Protein AF-A0A8T6USP2-F1 (afdb_monomer)

pLDDT: mean 74.11, std 10.58, range [48.44, 91.0]

Sequence (54 aa):
MYAVWVKLGETLPWIELEGEFETREEARKAAKEIFNNTDMKIVRISEKERKAAT

Structure (mmCIF, N/CA/C/O backbone):
data_AF-A0A8T6USP2-F1
#
_entry.id   AF-A0A8T6USP2-F1
#
loop_
_atom_site.group_PDB
_atom_site.id
_atom_site.type_symbol
_atom_site.label_atom_id
_atom_site.label_alt_id
_atom_site.label_comp_id
_atom_site.label_asym_id
_atom_site.label_entity_id
_atom_site.label_seq_id
_atom_site.pdbx_PDB_ins_code
_atom_site.Cartn_x
_atom_site.Cartn_y
_atom_site.Cartn_z
_atom_site.occupancy
_atom_site.B_iso_or_equiv
_atom_site.auth_seq_id
_atom_site.auth_comp_id
_atom_site.auth_asym_id
_atom_site.auth_atom_id
_atom_site.pdbx_PDB_model_num
ATOM 1 N N . MET A 1 1 ? -9.970 13.150 7.922 1.00 77.75 1 MET A N 1
ATOM 2 C CA . MET A 1 1 ? -9.498 12.322 6.800 1.00 77.75 1 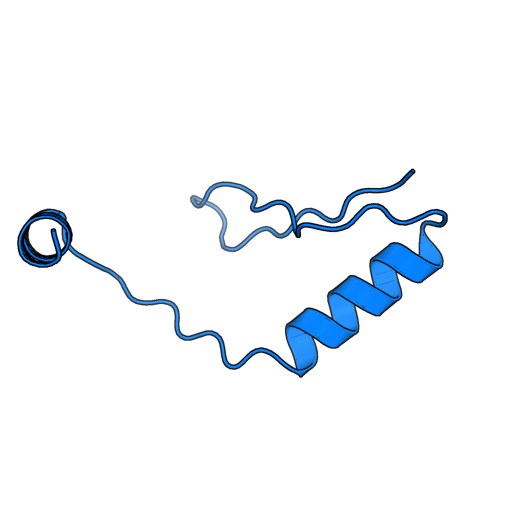MET A CA 1
ATOM 3 C C . MET A 1 1 ? -8.087 11.853 7.066 1.00 77.75 1 MET A C 1
ATOM 5 O O . MET A 1 1 ? -7.252 12.642 7.500 1.00 77.75 1 MET A O 1
ATOM 9 N N . TYR A 1 2 ? -7.853 10.573 6.822 1.00 78.38 2 TYR A N 1
ATOM 10 C CA . TYR A 1 2 ? -6.574 9.892 6.935 1.00 78.38 2 TYR A CA 1
ATOM 11 C C . TYR A 1 2 ? -6.2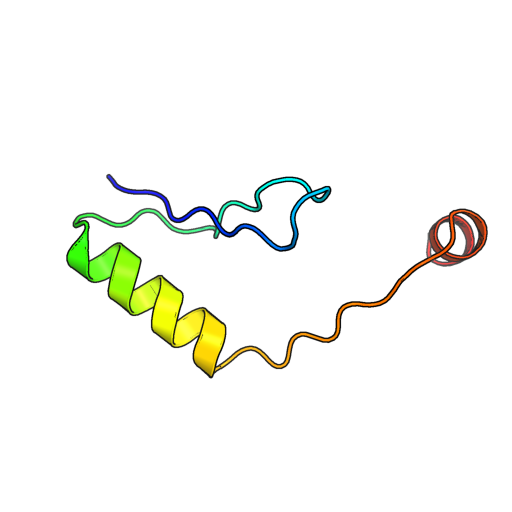18 9.303 5.572 1.00 78.38 2 TYR A C 1
ATOM 13 O O . TYR A 1 2 ? -7.100 8.816 4.870 1.00 78.38 2 TYR A O 1
ATOM 21 N N . ALA A 1 3 ? -4.931 9.323 5.242 1.00 80.38 3 ALA A N 1
ATOM 22 C CA . ALA A 1 3 ? -4.366 8.668 4.070 1.00 80.38 3 ALA A CA 1
ATOM 23 C C . ALA A 1 3 ? -3.397 7.569 4.514 1.00 80.38 3 ALA A C 1
ATOM 25 O O . ALA A 1 3 ? -2.781 7.666 5.584 1.00 80.38 3 ALA A O 1
ATOM 26 N N . VAL A 1 4 ? -3.249 6.524 3.702 1.00 81.06 4 VAL A N 1
ATOM 27 C CA . VAL A 1 4 ? -2.323 5.420 3.980 1.00 81.06 4 VAL A CA 1
ATOM 28 C C . VAL A 1 4 ? -1.142 5.500 3.032 1.00 81.06 4 VAL A C 1
ATOM 30 O O . VAL A 1 4 ? -1.300 5.437 1.820 1.00 81.06 4 VAL A O 1
ATOM 33 N N . TRP A 1 5 ? 0.053 5.571 3.609 1.00 79.25 5 TRP A N 1
ATOM 34 C CA . TRP A 1 5 ? 1.302 5.580 2.863 1.00 79.25 5 TRP A CA 1
ATOM 35 C C . TRP A 1 5 ? 2.055 4.277 3.084 1.00 79.25 5 TRP A C 1
ATOM 37 O O . TRP A 1 5 ? 2.246 3.824 4.216 1.00 79.25 5 TRP A O 1
ATOM 47 N N . 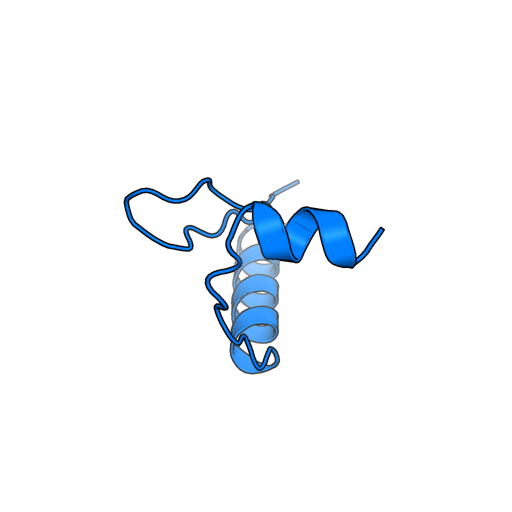VAL A 1 6 ? 2.505 3.687 1.985 1.00 78.50 6 VAL A N 1
ATOM 48 C CA . VAL A 1 6 ? 3.211 2.415 1.944 1.00 78.50 6 VAL A CA 1
ATOM 49 C C . VAL A 1 6 ? 4.632 2.645 1.464 1.00 78.50 6 VAL A C 1
ATOM 51 O O . VAL A 1 6 ? 4.871 3.201 0.393 1.00 78.50 6 VAL A O 1
ATOM 54 N N . LYS A 1 7 ? 5.593 2.166 2.253 1.00 77.81 7 LYS A N 1
ATOM 55 C CA . LYS A 1 7 ? 6.997 2.127 1.859 1.00 77.81 7 LYS A CA 1
ATOM 56 C C . LYS A 1 7 ? 7.305 0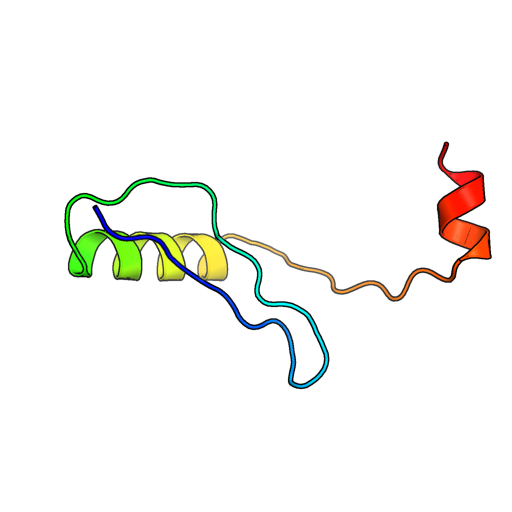.774 1.226 1.00 77.81 7 LYS A C 1
ATOM 58 O O . LYS A 1 7 ? 7.237 -0.246 1.903 1.00 77.81 7 LYS A O 1
ATOM 63 N N . LEU A 1 8 ? 7.673 0.771 -0.054 1.00 70.12 8 LEU A N 1
ATOM 64 C CA . LEU A 1 8 ? 8.021 -0.457 -0.784 1.00 70.12 8 LEU A CA 1
ATOM 65 C C . LEU A 1 8 ? 9.478 -0.911 -0.592 1.00 70.12 8 LEU A C 1
ATOM 67 O O . LEU A 1 8 ? 9.834 -2.029 -0.951 1.00 70.12 8 LEU A O 1
ATOM 71 N N . GLY A 1 9 ? 10.338 -0.045 -0.060 1.00 65.44 9 GLY A N 1
ATOM 72 C CA . GLY A 1 9 ? 11.755 -0.322 0.153 1.00 65.44 9 GLY A CA 1
ATOM 73 C C . GLY A 1 9 ? 12.489 0.918 0.649 1.00 65.44 9 GLY A C 1
ATOM 74 O O . GLY A 1 9 ? 11.927 2.010 0.674 1.00 65.44 9 GLY A O 1
ATOM 75 N N . GLU A 1 10 ? 13.743 0.772 1.068 1.00 69.75 10 GLU A N 1
ATOM 76 C CA . GLU A 1 10 ? 14.513 1.884 1.646 1.00 69.75 10 GLU A CA 1
ATOM 77 C C . GLU A 1 10 ? 14.829 3.002 0.650 1.00 69.75 10 GLU A C 1
ATOM 79 O O . GLU A 1 10 ? 14.876 4.164 1.045 1.00 69.75 10 GLU A O 1
ATOM 84 N N . THR A 1 11 ? 14.990 2.653 -0.627 1.00 73.12 11 THR A N 1
ATOM 85 C CA . THR A 1 11 ? 15.360 3.565 -1.719 1.00 73.12 11 THR A CA 1
ATOM 86 C C . THR A 1 11 ? 14.210 3.869 -2.679 1.00 73.12 11 THR A C 1
ATOM 88 O O . THR A 1 11 ? 14.392 4.620 -3.635 1.00 73.12 11 THR A O 1
ATOM 91 N N . LEU A 1 12 ? 13.034 3.277 -2.453 1.00 75.50 12 LEU A N 1
ATOM 92 C CA . LEU A 1 12 ? 11.855 3.471 -3.293 1.00 75.50 12 LEU A CA 1
ATOM 93 C C . LEU A 1 12 ? 10.977 4.604 -2.744 1.00 75.50 12 LEU A C 1
ATOM 95 O O . LEU A 1 12 ? 10.951 4.821 -1.528 1.00 75.50 12 LEU A O 1
ATOM 99 N N . P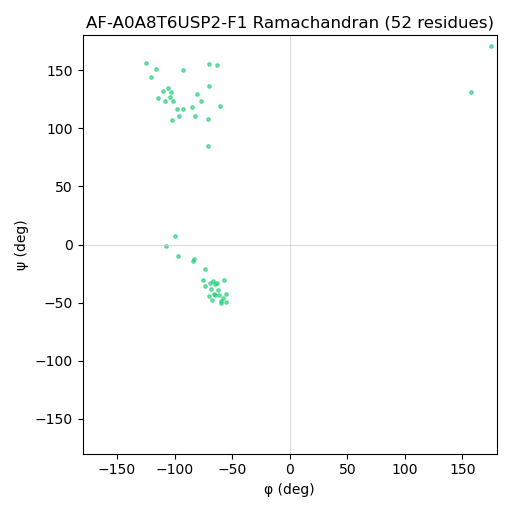RO A 1 13 ? 10.248 5.322 -3.619 1.00 72.69 13 PRO A N 1
ATOM 100 C CA . PRO A 1 13 ? 9.310 6.343 -3.183 1.00 72.69 13 PRO A CA 1
ATOM 101 C C . PRO A 1 13 ? 8.186 5.724 -2.350 1.00 72.69 13 PRO A C 1
ATOM 103 O O . PRO A 1 13 ? 7.844 4.546 -2.491 1.00 72.69 13 PRO A O 1
ATOM 106 N N . TRP A 1 14 ? 7.603 6.543 -1.481 1.00 74.38 14 TRP A N 1
ATOM 107 C CA . TRP A 1 14 ? 6.375 6.175 -0.799 1.00 74.38 14 TRP A CA 1
ATOM 108 C C . TRP A 1 14 ? 5.223 6.170 -1.801 1.00 74.38 14 TRP A C 1
ATOM 110 O O . TRP A 1 14 ? 5.114 7.083 -2.619 1.00 74.38 14 TRP A O 1
ATOM 120 N N . ILE A 1 15 ? 4.377 5.147 -1.725 1.00 79.69 15 ILE A N 1
ATOM 121 C CA . ILE A 1 15 ? 3.146 5.065 -2.506 1.00 79.69 15 ILE A CA 1
ATOM 122 C C . ILE A 1 15 ? 1.986 5.379 -1.575 1.00 79.69 15 ILE A C 1
ATOM 124 O O . ILE A 1 15 ? 1.860 4.775 -0.509 1.00 79.69 15 ILE A O 1
ATOM 128 N N . GLU A 1 16 ? 1.152 6.325 -1.974 1.00 80.12 16 GLU A N 1
ATOM 129 C CA . GLU A 1 16 ? -0.127 6.572 -1.326 1.00 80.12 16 GLU A CA 1
ATOM 130 C C . GLU A 1 16 ? -1.146 5.550 -1.836 1.00 80.12 16 GLU A C 1
ATOM 132 O O . GLU A 1 16 ? -1.263 5.328 -3.042 1.00 80.12 16 GLU A O 1
ATOM 137 N N . LEU A 1 17 ? -1.847 4.882 -0.920 1.00 79.88 17 LEU A N 1
ATOM 138 C CA . LEU A 1 17 ? -2.995 4.063 -1.288 1.00 79.88 17 LEU A CA 1
ATOM 139 C C . LEU A 1 17 ? -4.170 4.998 -1.549 1.00 79.88 17 LEU A C 1
ATOM 141 O O . LEU A 1 17 ? -4.547 5.768 -0.666 1.00 79.88 17 LEU A O 1
ATOM 145 N N . GLU A 1 18 ? -4.748 4.907 -2.744 1.00 75.19 18 GLU A N 1
ATOM 146 C CA . GLU A 1 18 ? -5.945 5.665 -3.095 1.00 75.19 18 GLU A CA 1
ATOM 147 C C . GLU A 1 18 ? -7.099 5.285 -2.154 1.00 75.19 18 GLU A C 1
ATOM 149 O O . GLU A 1 18 ? -7.505 4.123 -2.071 1.00 75.19 18 GLU A O 1
ATOM 154 N N . GLY A 1 19 ? -7.599 6.270 -1.407 1.00 74.19 19 GLY A N 1
ATOM 155 C CA . GLY A 1 19 ? -8.687 6.103 -0.450 1.00 74.19 19 GLY A CA 1
ATOM 156 C C . GLY A 1 19 ? -8.683 7.200 0.610 1.00 74.19 19 GLY A C 1
ATOM 157 O O . GLY A 1 19 ? -7.655 7.491 1.221 1.00 74.19 19 GLY A O 1
ATOM 158 N N . GLU A 1 20 ? -9.845 7.803 0.845 1.00 80.50 20 GLU A N 1
ATOM 159 C CA . GLU A 1 20 ? -10.049 8.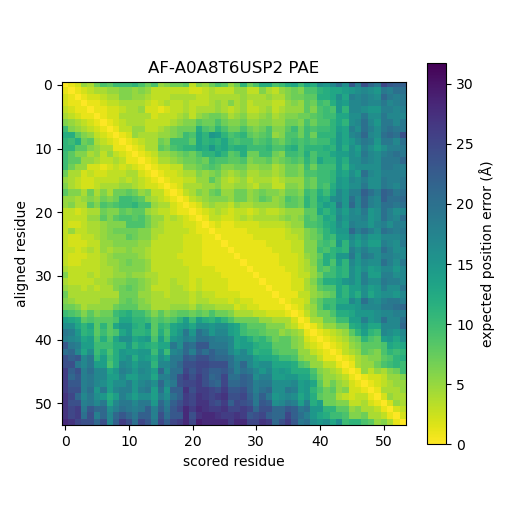744 1.943 1.00 80.50 20 GLU A CA 1
ATOM 160 C C . GLU A 1 20 ? -10.692 7.999 3.111 1.00 80.50 20 GLU A C 1
ATOM 162 O O . GLU A 1 20 ? -11.803 7.490 2.990 1.00 80.50 20 GLU A O 1
ATOM 167 N N . PHE A 1 21 ? -9.992 7.915 4.243 1.00 85.75 21 PHE A N 1
ATOM 168 C CA . PHE A 1 21 ? -10.499 7.211 5.422 1.00 85.75 21 PHE A CA 1
ATOM 169 C C . PHE A 1 21 ? -10.943 8.212 6.483 1.00 85.75 21 PHE A C 1
ATOM 171 O O . PHE A 1 21 ? -10.231 9.180 6.787 1.00 85.75 21 PHE A O 1
ATOM 178 N N . GLU A 1 22 ? -12.107 7.995 7.085 1.00 85.44 22 GLU A N 1
ATOM 179 C CA . GLU A 1 22 ? -12.637 8.922 8.085 1.00 85.44 22 GLU A CA 1
ATOM 180 C C . GLU A 1 22 ? -11.874 8.794 9.402 1.00 85.44 22 GLU A C 1
ATOM 182 O O . GLU A 1 22 ? -11.582 9.796 10.063 1.00 85.44 22 GLU A O 1
ATOM 187 N N . THR A 1 23 ? -11.462 7.567 9.740 1.00 91.00 23 THR A N 1
ATOM 188 C CA . THR A 1 23 ? -10.744 7.259 10.979 1.00 91.00 23 THR A CA 1
ATOM 189 C C . THR A 1 23 ? -9.413 6.549 10.738 1.00 91.00 23 THR A C 1
ATOM 191 O O . THR A 1 23 ? -9.189 5.861 9.742 1.00 91.00 23 THR A O 1
ATOM 194 N N . ARG A 1 24 ? -8.504 6.671 11.711 1.00 84.62 24 ARG A N 1
ATOM 195 C CA . ARG A 1 24 ? -7.209 5.974 11.687 1.00 84.62 24 ARG A CA 1
ATOM 196 C C . ARG A 1 24 ? -7.361 4.449 11.713 1.00 84.62 24 ARG A C 1
ATOM 198 O O . ARG A 1 24 ? -6.517 3.738 11.170 1.00 84.62 24 ARG A O 1
ATOM 205 N N . GLU A 1 25 ? -8.385 3.945 12.396 1.00 88.12 25 GLU A N 1
ATOM 206 C CA . GLU A 1 25 ? -8.640 2.509 12.519 1.00 88.12 25 GLU A CA 1
ATOM 207 C C . GLU A 1 25 ? -9.103 1.912 11.189 1.00 88.12 25 GLU A C 1
ATOM 209 O O . GLU A 1 25 ? -8.568 0.891 10.754 1.00 88.12 25 GLU A O 1
ATOM 214 N N . GLU A 1 26 ? -10.009 2.609 10.508 1.00 86.19 26 GLU A N 1
ATOM 215 C CA . GLU A 1 26 ? -10.473 2.271 9.166 1.00 86.19 26 GLU A CA 1
ATOM 216 C C . GLU A 1 26 ? -9.318 2.254 8.158 1.00 86.19 26 GLU A C 1
ATOM 218 O O . GLU A 1 26 ? -9.105 1.242 7.491 1.00 86.19 26 GLU A O 1
ATOM 223 N N . ALA A 1 27 ? -8.489 3.303 8.150 1.00 85.06 27 ALA A N 1
ATOM 224 C CA . ALA A 1 27 ? -7.294 3.375 7.309 1.00 85.06 27 ALA A CA 1
ATOM 225 C C . ALA A 1 27 ? -6.358 2.172 7.533 1.00 85.06 27 ALA A C 1
ATOM 227 O O . ALA A 1 27 ? -5.845 1.561 6.595 1.00 85.06 27 ALA A O 1
ATOM 228 N N . ARG A 1 28 ? -6.153 1.777 8.798 1.00 84.44 28 ARG A N 1
ATOM 229 C CA . ARG A 1 28 ? -5.298 0.635 9.154 1.00 84.44 28 ARG A CA 1
ATOM 230 C C . ARG A 1 28 ? -5.896 -0.701 8.717 1.00 84.44 28 ARG A C 1
ATOM 232 O O . ARG A 1 28 ? -5.145 -1.600 8.332 1.00 84.44 28 ARG A O 1
ATOM 239 N N . LYS A 1 29 ? -7.215 -0.858 8.827 1.00 88.38 29 LYS A N 1
ATOM 240 C CA . LYS A 1 29 ? -7.922 -2.068 8.401 1.00 88.38 29 LYS A CA 1
ATOM 241 C C . LYS A 1 29 ? -7.873 -2.208 6.880 1.00 88.38 29 LYS A C 1
ATOM 243 O O . LYS A 1 29 ? -7.450 -3.259 6.406 1.00 88.38 29 LYS A O 1
ATOM 248 N N . ALA A 1 30 ? -8.175 -1.134 6.152 1.00 84.75 30 ALA A N 1
ATOM 249 C CA . ALA A 1 30 ? -8.091 -1.087 4.695 1.00 84.75 30 ALA A CA 1
ATOM 250 C C . ALA A 1 30 ? -6.677 -1.421 4.200 1.00 84.75 30 ALA A C 1
ATOM 252 O O . ALA A 1 30 ? -6.511 -2.285 3.344 1.00 84.75 30 ALA A O 1
ATOM 253 N N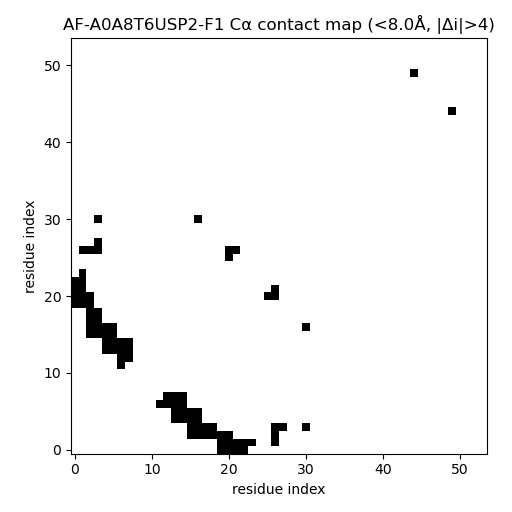 . ALA A 1 31 ? -5.643 -0.835 4.817 1.00 82.38 31 ALA A N 1
ATOM 254 C CA . ALA A 1 31 ? -4.254 -1.166 4.506 1.00 82.38 31 ALA A CA 1
ATOM 255 C C . ALA A 1 31 ? -3.977 -2.673 4.644 1.00 82.38 31 ALA A C 1
ATOM 257 O O . ALA A 1 31 ? -3.430 -3.292 3.736 1.00 82.38 31 ALA A O 1
ATOM 258 N N . LYS A 1 32 ? -4.377 -3.281 5.771 1.00 83.50 32 LYS A N 1
ATOM 259 C CA . LYS A 1 32 ? -4.186 -4.720 6.016 1.00 83.50 32 LYS A CA 1
ATOM 260 C C . LYS A 1 32 ? -4.913 -5.591 4.995 1.00 83.50 32 LYS A C 1
ATOM 262 O O . LYS A 1 32 ? -4.343 -6.578 4.547 1.00 83.50 32 LYS A O 1
ATOM 267 N N . GLU A 1 33 ? -6.152 -5.256 4.656 1.00 86.31 33 GLU A N 1
ATOM 268 C CA . GLU A 1 33 ? -6.937 -6.011 3.676 1.00 86.31 33 GLU A CA 1
ATOM 269 C C . GLU A 1 33 ? -6.324 -5.921 2.278 1.00 86.31 33 GLU A C 1
ATOM 271 O O . GLU A 1 33 ? -6.185 -6.947 1.616 1.00 86.31 33 GLU A O 1
ATOM 276 N N . ILE A 1 34 ? -5.870 -4.733 1.865 1.00 83.38 34 ILE A N 1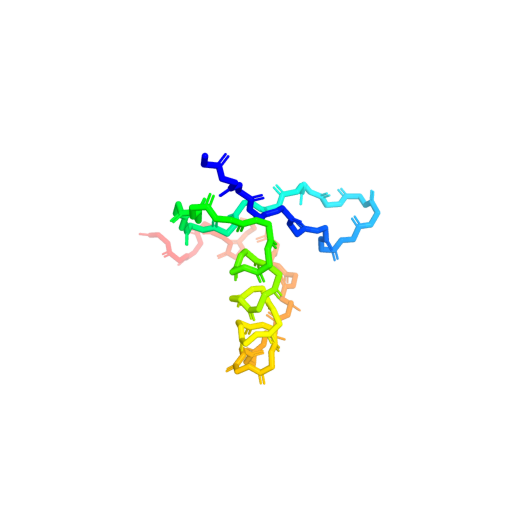
ATOM 277 C CA . ILE A 1 34 ? -5.167 -4.535 0.591 1.00 83.38 34 ILE A CA 1
ATOM 278 C C . ILE A 1 34 ? -3.904 -5.398 0.552 1.00 83.38 34 ILE A C 1
ATOM 280 O O . ILE A 1 34 ? -3.725 -6.169 -0.387 1.00 83.38 34 ILE A O 1
ATOM 284 N N . PHE A 1 35 ? -3.058 -5.352 1.583 1.00 77.12 35 PHE A N 1
ATOM 285 C CA . PHE A 1 35 ? -1.845 -6.176 1.608 1.00 77.12 35 PHE A CA 1
ATOM 286 C C . PHE A 1 35 ? -2.116 -7.681 1.649 1.00 77.12 35 PHE A C 1
ATOM 288 O O . PHE A 1 35 ? -1.345 -8.441 1.074 1.00 77.12 35 PHE A O 1
ATOM 295 N N . ASN A 1 36 ? -3.190 -8.117 2.309 1.00 81.25 36 ASN A N 1
ATOM 296 C CA . ASN A 1 36 ? -3.536 -9.536 2.387 1.00 81.25 36 ASN A CA 1
ATOM 297 C C . ASN A 1 36 ? -4.135 -10.078 1.083 1.00 81.25 36 ASN A C 1
ATOM 299 O O . ASN A 1 36 ? -3.975 -11.260 0.799 1.00 81.25 36 ASN A O 1
ATOM 303 N N . ASN A 1 37 ? -4.832 -9.236 0.315 1.00 81.31 37 ASN A N 1
ATOM 304 C CA . ASN A 1 37 ? -5.520 -9.640 -0.914 1.00 81.31 37 ASN A CA 1
ATOM 305 C C . ASN A 1 37 ? -4.713 -9.363 -2.191 1.00 81.31 37 ASN A C 1
ATOM 307 O O . ASN A 1 37 ? -5.123 -9.791 -3.268 1.00 81.31 37 ASN A O 1
ATOM 311 N N . THR A 1 38 ? -3.598 -8.634 -2.103 1.00 72.56 38 THR A N 1
ATOM 312 C CA . THR A 1 38 ? -2.812 -8.279 -3.289 1.00 72.56 38 THR A CA 1
ATOM 313 C C . THR A 1 38 ? -1.658 -9.254 -3.494 1.00 72.56 38 THR A C 1
ATOM 315 O O . THR A 1 38 ? -0.658 -9.206 -2.779 1.00 72.56 38 THR A O 1
ATOM 318 N N . ASP A 1 39 ? -1.739 -10.066 -4.550 1.00 62.31 39 ASP A N 1
ATOM 319 C CA . ASP A 1 39 ? -0.580 -10.770 -5.106 1.00 62.31 39 ASP A CA 1
ATOM 320 C C . ASP A 1 39 ? 0.346 -9.761 -5.809 1.00 62.31 39 ASP A C 1
ATOM 322 O O . ASP A 1 39 ? 0.267 -9.519 -7.016 1.00 62.31 39 ASP A O 1
ATOM 326 N N . MET A 1 40 ? 1.227 -9.112 -5.043 1.00 63.25 40 MET A N 1
ATOM 327 C CA . MET A 1 40 ? 2.199 -8.164 -5.593 1.00 63.25 40 MET A CA 1
ATOM 328 C C . MET A 1 40 ? 3.457 -8.885 -6.086 1.00 63.25 40 MET A C 1
ATOM 330 O O . MET A 1 40 ? 4.223 -9.443 -5.302 1.00 63.25 40 MET A O 1
ATOM 334 N N . LYS A 1 41 ? 3.746 -8.783 -7.389 1.00 53.50 41 LYS A N 1
ATOM 335 C CA . LYS A 1 41 ? 5.057 -9.131 -7.957 1.00 53.50 41 LYS A CA 1
ATOM 336 C C . LYS A 1 41 ? 5.850 -7.857 -8.244 1.00 53.50 41 LYS A C 1
ATOM 338 O O . LYS A 1 41 ? 5.564 -7.146 -9.203 1.00 53.50 41 LYS A O 1
ATOM 343 N N . ILE A 1 42 ? 6.879 -7.584 -7.441 1.00 53.91 42 ILE A N 1
ATOM 344 C CA . ILE A 1 42 ? 7.836 -6.507 -7.728 1.00 53.91 42 ILE A CA 1
ATOM 345 C C . ILE A 1 42 ? 8.696 -6.945 -8.919 1.00 53.91 42 ILE A C 1
ATOM 347 O O . ILE A 1 42 ? 9.536 -7.837 -8.795 1.00 53.91 42 ILE A O 1
ATOM 351 N N . VAL A 1 43 ? 8.486 -6.331 -10.083 1.00 54.25 43 VAL A N 1
ATOM 352 C CA . VAL A 1 43 ? 9.305 -6.557 -11.282 1.00 54.25 43 VAL A CA 1
ATOM 353 C C . VAL A 1 43 ? 10.276 -5.398 -11.480 1.00 54.25 43 VAL A C 1
ATOM 355 O O . VAL A 1 43 ? 9.896 -4.230 -11.430 1.00 54.25 43 VAL A O 1
ATOM 358 N N . ARG A 1 44 ? 11.557 -5.712 -11.700 1.00 55.78 44 ARG A N 1
ATOM 359 C CA . ARG A 1 44 ? 12.538 -4.725 -12.165 1.00 55.78 44 ARG A CA 1
ATOM 360 C C . ARG A 1 44 ? 12.390 -4.606 -13.673 1.00 55.78 44 ARG A C 1
ATOM 362 O O . ARG A 1 44 ? 12.721 -5.547 -14.381 1.00 55.78 44 ARG A O 1
ATOM 369 N N . ILE A 1 45 ? 11.894 -3.465 -14.131 1.00 69.56 45 ILE A N 1
ATOM 370 C CA . ILE A 1 45 ? 11.760 -3.157 -15.553 1.00 69.56 45 ILE A CA 1
ATOM 371 C C . ILE A 1 45 ? 12.919 -2.233 -15.925 1.00 69.56 45 ILE A C 1
ATOM 373 O O . ILE A 1 45 ? 13.102 -1.186 -15.300 1.00 69.56 45 ILE A O 1
ATOM 377 N N . SER A 1 46 ? 13.732 -2.620 -16.904 1.00 64.94 46 SER A N 1
ATOM 378 C CA . SER A 1 46 ? 14.767 -1.743 -17.456 1.00 64.94 46 SER A CA 1
ATOM 379 C C . SER A 1 46 ? 14.136 -0.601 -18.266 1.00 64.94 46 SER A C 1
ATOM 381 O O . SER A 1 46 ? 13.034 -0.732 -18.801 1.00 64.94 46 SER A O 1
ATOM 383 N N . GLU A 1 47 ? 14.828 0.537 -18.412 1.00 64.94 47 GLU A N 1
ATOM 384 C CA . GLU A 1 47 ? 14.310 1.668 -19.209 1.00 64.94 47 GLU A CA 1
ATOM 385 C C . GLU A 1 47 ? 13.984 1.284 -20.662 1.00 64.94 47 GLU A C 1
ATOM 387 O O . GLU A 1 47 ? 13.070 1.849 -21.266 1.00 64.94 47 GLU A O 1
ATOM 392 N N . LYS A 1 48 ? 14.712 0.310 -21.223 1.00 67.00 48 LYS A N 1
ATOM 393 C CA . LYS A 1 48 ? 14.445 -0.238 -22.559 1.00 67.00 48 LYS A CA 1
ATOM 394 C C . LYS A 1 48 ? 13.098 -0.952 -22.627 1.00 67.00 48 LYS A C 1
ATOM 396 O O . LYS A 1 48 ? 12.361 -0.752 -23.586 1.00 67.00 48 LYS A O 1
ATOM 401 N N . GLU A 1 49 ? 12.772 -1.747 -21.614 1.00 66.75 49 GLU A N 1
ATOM 402 C CA . GLU A 1 49 ? 11.511 -2.492 -21.541 1.00 66.75 49 GLU A CA 1
ATOM 403 C C . GLU A 1 49 ? 10.314 -1.554 -21.324 1.00 66.75 49 GLU A C 1
ATOM 405 O O . GLU A 1 49 ? 9.252 -1.780 -21.898 1.00 66.75 49 GLU A O 1
ATOM 410 N N . ARG A 1 50 ? 10.494 -0.439 -20.599 1.00 65.56 50 ARG A N 1
ATOM 411 C CA . ARG A 1 50 ? 9.447 0.587 -20.431 1.00 65.56 50 ARG A CA 1
ATOM 412 C C . ARG A 1 50 ? 9.043 1.244 -21.758 1.00 65.56 50 ARG A C 1
ATOM 414 O O . ARG A 1 50 ? 7.864 1.505 -21.966 1.00 65.56 50 ARG A O 1
ATOM 421 N N . LYS A 1 51 ? 10.003 1.507 -22.652 1.00 60.06 51 LYS A N 1
ATOM 422 C CA . LYS A 1 51 ? 9.746 2.142 -23.961 1.00 60.06 51 LYS A CA 1
ATOM 423 C C . LYS A 1 51 ? 9.077 1.213 -24.978 1.00 60.06 51 LYS A C 1
ATOM 425 O O . LYS A 1 51 ? 8.489 1.711 -25.923 1.00 60.06 51 LYS A O 1
ATOM 430 N N . ALA A 1 52 ? 9.180 -0.105 -24.803 1.00 61.06 52 ALA A N 1
ATOM 431 C CA . ALA A 1 52 ? 8.608 -1.086 -25.727 1.00 61.06 52 ALA A CA 1
ATOM 432 C C . ALA A 1 52 ? 7.115 -1.380 -25.474 1.00 61.06 52 ALA A C 1
ATOM 434 O O . ALA A 1 52 ? 6.478 -2.026 -26.298 1.00 61.06 52 ALA A O 1
ATOM 435 N N . ALA A 1 53 ? 6.569 -0.935 -24.339 1.00 55.53 53 ALA A N 1
ATOM 436 C CA . ALA A 1 53 ? 5.178 -1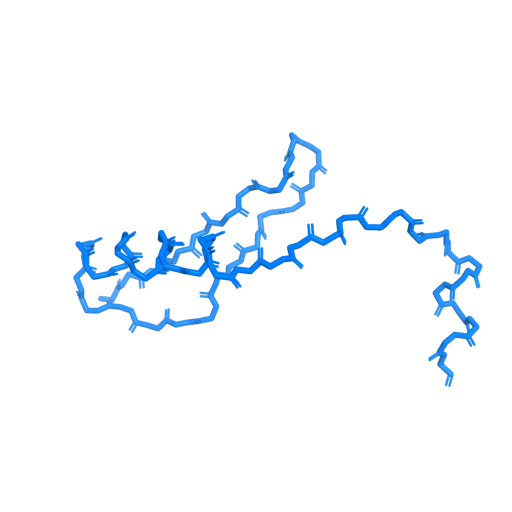.164 -23.942 1.00 55.53 53 ALA A CA 1
ATOM 437 C C . ALA A 1 53 ? 4.243 0.036 -24.215 1.00 55.53 53 ALA A C 1
ATOM 439 O O . ALA A 1 53 ? 3.104 0.024 -23.754 1.00 55.53 53 ALA A O 1
ATOM 440 N N . THR A 1 54 ? 4.729 1.075 -24.907 1.00 48.44 54 THR A N 1
ATOM 441 C CA . THR A 1 54 ? 3.964 2.272 -25.320 1.00 48.44 54 THR A CA 1
ATOM 442 C C . THR A 1 54 ? 3.802 2.277 -26.831 1.00 48.44 54 THR A C 1
ATOM 444 O O . THR A 1 54 ? 2.724 2.696 -27.301 1.00 48.44 54 THR A O 1
#

Mean predicted aligned error: 9.55 Å

Solvent-accessible surface area (backbone atoms only — not comparable to full-atom values): 3598 Å² total; per-residue (Å²): 115,38,76,47,75,44,75,83,45,95,88,48,71,72,43,72,52,93,61,85,19,82,40,71,66,56,39,52,49,52,51,51,52,52,62,73,72,51,90,79,79,92,73,90,74,52,76,70,59,60,66,75,78,113

Nearest PDB structures (foldseek):
  1q10-assembly1_B  TM=5.859E-01  e=3.576E+00  Streptococcus sp. 'group G'
  2hj1-assembly1_B  TM=3.589E-01  e=6.230E+00  Haemophilus influenzae 86-028NP

Foldseek 3Di:
DDWDWDDPDPPDDIDIDPDDDPDPVRNVVVVVVCVVPDPDDDDDADPVNVVVVD

Radius of gyration: 14.58 Å; Cα contacts (8 Å, |Δi|>4): 44; chains: 1; bounding box: 28×23×38 Å

Secondary structure (DSSP, 8-state):
-EEEEEE--SSSPEEEEEEEESSHHHHHHHHHHHHHH---------HHHHHTT-